Protein AF-A0A2N1YNI5-F1 (afdb_monomer_lite)

Secondary structure (DSSP, 8-state):
-----------------S---------TT------SEEEEEPPTT--HHHHHHHHHS-GGGHHHHHHH-TT-S-TT-PPTTPEEEEEHHHHHHHHHHHHHHHHHHH--

Sequence (108 aa):
MFSPGQPQPLAALWVYEGDAVLNTVLEPGEEPVQEPFRSHAVRTGDTLWDLAGEFLGDPERWQEIWWLTPDLENPDLILPGQKINLEREQLERLMEIQREEEEARQAP

Foldseek 3Di:
DDDDDDDDDDDDDDDDDDDDDDDPPDDPDDDPPPPQKDKDQDAVPDALLVVCCVQQVGSVVSVLLVVQAVVPPDRGPDDGRDMRIHRNVSSVVSNVVVVVVVVVVVPD

pLDDT: mean 72.05, std 20.55, range [29.97, 92.31]

Structure (mmCIF, N/CA/C/O backbone):
data_AF-A0A2N1YNI5-F1
#
_entry.id   AF-A0A2N1YNI5-F1
#
loop_
_atom_site.group_PDB
_atom_site.id
_atom_site.type_symbol
_atom_site.label_atom_id
_atom_site.label_alt_id
_atom_site.label_comp_id
_atom_site.label_asym_id
_atom_site.label_entity_id
_atom_site.label_seq_id
_atom_site.pdbx_PDB_ins_code
_atom_site.Cartn_x
_atom_site.Cartn_y
_atom_site.Cartn_z
_atom_site.occupancy
_atom_site.B_iso_or_equiv
_atom_site.auth_seq_id
_atom_site.auth_comp_id
_atom_site.auth_asym_id
_atom_site.auth_atom_id
_atom_site.pdbx_PDB_model_num
ATOM 1 N N . MET A 1 1 ? -14.722 44.526 14.063 1.00 40.16 1 MET A N 1
ATOM 2 C CA . MET A 1 1 ? -14.606 43.766 15.325 1.00 40.16 1 MET A CA 1
ATOM 3 C C . MET A 1 1 ? -14.881 42.303 15.002 1.00 40.16 1 MET A C 1
ATOM 5 O O . MET A 1 1 ? -15.935 42.043 14.450 1.00 40.16 1 MET A O 1
ATOM 9 N N . PHE A 1 2 ? -13.913 41.430 15.308 1.00 31.12 2 PHE A N 1
ATOM 10 C CA . PHE A 1 2 ? -13.975 39.958 15.386 1.00 31.12 2 PHE A CA 1
ATOM 11 C C . PHE A 1 2 ? -14.344 39.126 14.133 1.00 31.12 2 PHE A C 1
ATOM 13 O O . PHE A 1 2 ? -15.507 38.974 13.787 1.00 31.12 2 PHE A O 1
ATOM 20 N N . SER A 1 3 ? -13.327 38.472 13.554 1.00 44.38 3 SER A N 1
ATOM 21 C CA . SER A 1 3 ? -13.370 37.021 13.244 1.00 44.38 3 SER A CA 1
ATOM 22 C C . SER A 1 3 ? -13.298 36.250 14.584 1.00 44.38 3 SER A C 1
ATOM 24 O O . SER A 1 3 ? -12.722 36.838 15.510 1.00 44.38 3 SER A O 1
ATOM 26 N N . PRO A 1 4 ? -13.802 35.000 14.768 1.00 51.34 4 PRO A N 1
ATOM 27 C CA . PRO A 1 4 ? -13.308 33.816 14.029 1.00 51.34 4 PRO A CA 1
ATOM 28 C C . PRO A 1 4 ? -14.288 32.617 13.889 1.00 51.34 4 PRO A C 1
ATOM 30 O O . PRO A 1 4 ? -15.333 32.576 14.527 1.00 51.34 4 PRO A O 1
ATOM 33 N N . GLY A 1 5 ? -13.909 31.589 13.111 1.00 29.97 5 GLY A N 1
ATOM 34 C CA . GLY A 1 5 ? -14.462 30.236 13.308 1.00 29.97 5 GLY A CA 1
ATOM 35 C C . GLY A 1 5 ? -14.652 29.344 12.075 1.00 29.97 5 GLY A C 1
ATOM 36 O O . GLY A 1 5 ? -15.789 29.029 11.776 1.00 29.97 5 GLY A O 1
ATOM 37 N N . GLN A 1 6 ? -13.548 28.955 11.418 1.00 42.81 6 GLN A N 1
ATOM 38 C CA . GLN A 1 6 ? -13.160 27.575 11.021 1.00 42.81 6 GLN A CA 1
ATOM 39 C C . GLN A 1 6 ? -14.156 26.599 10.304 1.00 42.81 6 GLN A C 1
ATOM 41 O O . GLN A 1 6 ? -15.343 26.860 10.196 1.00 42.81 6 GLN A O 1
ATOM 46 N N . PRO A 1 7 ? -13.662 25.505 9.679 1.00 37.25 7 PRO A N 1
ATOM 47 C CA . PRO A 1 7 ? -13.789 25.242 8.242 1.00 37.25 7 PRO A CA 1
ATOM 48 C C . PRO A 1 7 ? -14.805 24.138 7.883 1.00 37.25 7 PRO A C 1
ATOM 50 O O . PRO A 1 7 ? -15.142 23.300 8.715 1.00 37.25 7 PRO A O 1
ATOM 53 N N . GLN A 1 8 ? -15.244 24.101 6.619 1.00 33.75 8 GLN A N 1
ATOM 54 C CA . GLN A 1 8 ? -16.093 23.026 6.086 1.00 33.75 8 GLN A CA 1
ATOM 55 C C . GLN A 1 8 ? -15.250 21.907 5.423 1.00 33.75 8 GLN A C 1
ATOM 57 O O . GLN A 1 8 ? -14.228 22.220 4.808 1.00 33.75 8 GLN A O 1
ATOM 62 N N . PRO A 1 9 ? -15.652 20.624 5.554 1.00 37.69 9 PRO A N 1
ATOM 63 C CA . PRO A 1 9 ? -14.909 19.433 5.112 1.00 37.69 9 PRO A CA 1
ATOM 64 C C . PRO A 1 9 ? -15.159 19.062 3.633 1.00 37.69 9 PRO A C 1
ATOM 66 O O . PRO A 1 9 ? -16.202 19.401 3.078 1.00 37.69 9 PRO A O 1
ATOM 69 N N . LEU A 1 10 ? -14.242 18.301 3.011 1.00 39.88 10 LEU A N 1
ATOM 70 C CA . LEU A 1 10 ? -14.396 17.748 1.653 1.00 39.88 10 LEU A CA 1
ATOM 71 C C . LEU A 1 10 ? -14.693 16.227 1.672 1.00 39.88 10 LEU A C 1
ATOM 73 O O . LEU A 1 10 ? -13.913 15.451 2.216 1.00 39.88 10 LEU A O 1
ATOM 77 N N . ALA A 1 11 ? -15.792 15.849 0.999 1.00 32.62 11 ALA A N 1
ATOM 78 C CA . ALA A 1 11 ? -16.111 14.558 0.355 1.00 32.62 11 ALA A CA 1
ATOM 79 C C . ALA A 1 11 ? -16.432 13.285 1.193 1.00 32.62 11 ALA A C 1
ATOM 81 O O . ALA A 1 11 ? -15.539 12.559 1.616 1.00 32.62 11 ALA A O 1
ATOM 82 N N . ALA A 1 12 ? -17.731 12.934 1.279 1.00 32.62 12 ALA A N 1
ATOM 83 C CA . ALA A 1 12 ? -18.291 11.571 1.128 1.00 32.62 12 ALA A CA 1
ATOM 84 C C . ALA A 1 12 ? -19.838 11.627 1.040 1.00 32.62 12 ALA A C 1
ATOM 86 O O . ALA A 1 12 ? -20.483 12.286 1.853 1.00 32.62 12 ALA A O 1
ATOM 87 N N . LEU A 1 13 ? -20.428 10.946 0.047 1.00 42.50 13 LEU A N 1
ATOM 88 C CA . LEU A 1 13 ? -21.874 10.870 -0.205 1.00 42.50 13 LEU A CA 1
ATOM 89 C C . LEU A 1 13 ? -22.671 10.350 1.008 1.00 42.50 13 LEU A C 1
ATOM 91 O O . LEU A 1 13 ? -22.482 9.211 1.426 1.00 42.50 13 LEU A O 1
ATOM 95 N N . TRP A 1 14 ? -23.676 11.114 1.440 1.00 39.06 14 TRP A N 1
ATOM 96 C CA . TRP A 1 14 ? -24.901 10.584 2.046 1.00 39.06 14 TRP A CA 1
ATOM 97 C C . TRP A 1 14 ? -26.085 11.216 1.317 1.00 39.06 14 TRP A C 1
ATOM 99 O O . TRP A 1 14 ? -26.181 12.439 1.226 1.00 39.06 14 TRP A O 1
ATOM 109 N N . VAL A 1 15 ? -26.976 10.392 0.771 1.00 43.69 15 VAL A N 1
ATOM 110 C CA . VAL A 1 15 ? -28.267 10.853 0.252 1.00 43.69 15 VAL A CA 1
ATOM 111 C C . VAL A 1 15 ? -29.131 11.208 1.462 1.00 43.69 15 VAL A C 1
ATOM 113 O O . VAL A 1 15 ? -29.608 10.311 2.152 1.00 43.69 15 VAL A O 1
ATOM 116 N N . TYR A 1 16 ? -29.309 12.502 1.737 1.00 38.28 16 TYR A N 1
ATOM 117 C CA . TYR A 1 16 ? -30.393 12.989 2.587 1.00 38.28 16 TYR A CA 1
ATOM 118 C C . TYR A 1 16 ? -31.488 13.562 1.690 1.00 38.28 16 TYR A C 1
ATOM 120 O O . TYR A 1 16 ? -31.305 14.539 0.969 1.00 38.28 16 TYR A O 1
ATOM 128 N N . GLU A 1 17 ? -32.617 12.871 1.715 1.00 48.16 17 GLU A N 1
ATOM 129 C CA . GLU A 1 17 ? -33.911 13.284 1.195 1.00 48.16 17 GLU A CA 1
ATOM 130 C C . GLU A 1 17 ? -34.352 14.586 1.893 1.00 48.16 17 GLU A C 1
ATOM 132 O O . GLU A 1 17 ? -34.426 14.630 3.121 1.00 48.16 17 GLU A O 1
ATOM 137 N N . GLY A 1 18 ? -34.624 15.648 1.127 1.00 39.00 18 GLY A N 1
ATOM 138 C CA . GLY A 1 18 ? -35.205 16.890 1.650 1.00 39.00 18 GLY A CA 1
ATOM 139 C C . GLY A 1 18 ? -34.517 18.165 1.160 1.00 39.00 18 GLY A C 1
ATOM 140 O O . GLY A 1 18 ? -33.421 18.498 1.588 1.00 39.00 18 GLY A O 1
ATOM 141 N N . ASP A 1 19 ? -35.206 18.860 0.260 1.00 52.47 19 ASP A N 1
ATOM 142 C CA . ASP A 1 19 ? -35.081 20.272 -0.123 1.00 52.47 19 ASP A CA 1
ATOM 143 C C . ASP A 1 19 ? -34.214 21.160 0.805 1.00 52.47 19 ASP A C 1
ATOM 145 O O . ASP A 1 19 ? -34.637 21.480 1.913 1.00 52.47 19 ASP A O 1
ATOM 149 N N . ALA A 1 20 ? -33.018 21.563 0.348 1.00 38.44 20 ALA A N 1
ATOM 150 C CA . ALA A 1 20 ? -32.405 22.877 0.610 1.00 38.44 20 ALA A CA 1
ATOM 151 C C . ALA A 1 20 ? -30.957 22.957 0.081 1.00 38.44 20 ALA A C 1
ATOM 153 O O . ALA A 1 20 ? -30.042 22.317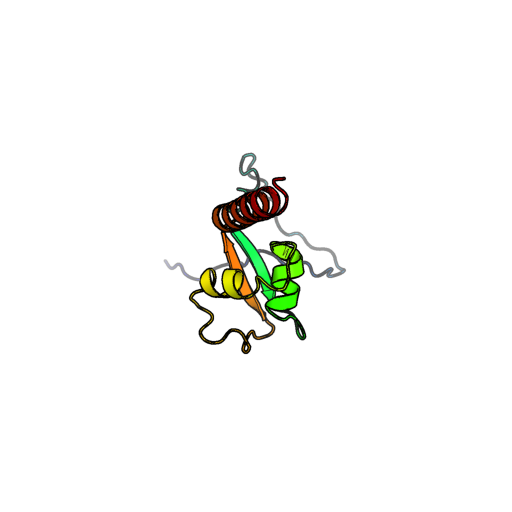 0.590 1.00 38.44 20 ALA A O 1
ATOM 154 N N . VAL A 1 21 ? -30.778 23.804 -0.937 1.00 47.34 21 VAL A N 1
ATOM 155 C CA . VAL A 1 21 ? -29.616 24.671 -1.218 1.00 47.34 21 VAL A CA 1
ATOM 156 C C . VAL A 1 21 ? -28.282 24.372 -0.514 1.00 47.34 21 VAL A C 1
ATOM 158 O O . VAL A 1 21 ? -28.142 24.700 0.652 1.00 47.34 21 VAL A O 1
ATOM 161 N N . LEU A 1 22 ? -27.232 23.982 -1.253 1.00 36.50 22 LEU A N 1
ATOM 162 C CA . LEU A 1 22 ? -25.843 24.331 -0.897 1.00 36.50 22 LEU A CA 1
ATOM 163 C C . LEU A 1 22 ? -24.937 24.435 -2.144 1.00 36.50 22 LEU A C 1
ATOM 165 O O . LEU A 1 22 ? -24.305 23.488 -2.590 1.00 36.50 22 LEU A O 1
ATOM 169 N N . ASN A 1 23 ? -24.927 25.649 -2.695 1.00 45.12 23 ASN A N 1
ATOM 170 C CA . ASN A 1 23 ? -23.785 26.384 -3.244 1.00 45.12 23 ASN A CA 1
ATOM 171 C C . ASN A 1 23 ? -22.724 25.622 -4.068 1.00 45.12 23 ASN A C 1
ATOM 173 O O . ASN A 1 23 ? -21.596 25.400 -3.632 1.00 45.12 23 ASN A O 1
ATOM 177 N N . THR A 1 24 ? -23.057 25.357 -5.326 1.00 43.25 24 THR A N 1
ATOM 178 C CA . THR A 1 24 ? -22.097 25.070 -6.393 1.00 43.25 24 THR A CA 1
ATOM 179 C C . THR A 1 24 ? -21.544 26.390 -6.949 1.00 43.25 24 THR A C 1
ATOM 181 O O . THR A 1 24 ? -22.083 26.949 -7.901 1.00 43.25 24 THR A O 1
ATOM 184 N N . VAL A 1 25 ? -20.463 26.904 -6.353 1.00 46.59 25 VAL A N 1
ATOM 185 C CA . VAL A 1 25 ? -19.500 27.724 -7.105 1.00 46.59 25 VAL A CA 1
ATOM 186 C C . VAL A 1 25 ? -18.597 26.732 -7.834 1.00 46.59 25 VAL A C 1
ATOM 188 O O . VAL A 1 25 ? -17.743 26.094 -7.230 1.00 46.59 25 VAL A O 1
ATOM 191 N N . LEU A 1 26 ? -18.867 26.533 -9.125 1.00 49.91 26 LEU A N 1
ATOM 192 C CA . LEU A 1 26 ? -17.935 25.903 -10.058 1.00 49.91 26 LEU A CA 1
ATOM 193 C C . LEU A 1 26 ? -16.964 26.994 -10.494 1.00 49.91 26 LEU A C 1
ATOM 195 O O . LEU A 1 26 ? -17.325 27.841 -11.312 1.00 49.91 26 LEU A O 1
ATOM 199 N N . GLU A 1 27 ? -15.757 26.996 -9.938 1.00 47.75 27 GLU A N 1
ATOM 200 C CA . GLU A 1 27 ? -14.646 27.702 -10.569 1.00 47.75 27 GLU A CA 1
ATOM 201 C C . GLU A 1 27 ? -14.216 26.891 -11.809 1.00 47.75 27 GLU A C 1
ATOM 203 O O . GLU A 1 27 ? -13.945 25.692 -11.702 1.00 47.75 27 GLU A O 1
ATOM 208 N N . PRO A 1 28 ? -14.228 27.481 -13.019 1.00 54.50 28 PRO A N 1
ATOM 209 C CA . PRO A 1 28 ? -13.886 26.770 -14.243 1.00 54.50 28 PRO A CA 1
ATOM 210 C C . PRO A 1 28 ? -12.358 26.713 -14.391 1.00 54.50 28 PRO A C 1
ATOM 212 O O . PRO A 1 28 ? -11.757 27.682 -14.848 1.00 54.50 28 PRO A O 1
ATOM 215 N N . GLY A 1 29 ? -11.713 25.601 -14.018 1.00 46.28 29 GLY A N 1
ATOM 216 C CA . GLY A 1 29 ? -10.282 25.425 -14.317 1.00 46.28 29 GLY A CA 1
ATOM 217 C C . GLY A 1 29 ? -9.487 24.389 -13.524 1.00 46.28 29 GLY A C 1
ATOM 218 O O . GLY A 1 29 ? -8.366 24.095 -13.923 1.00 46.28 29 GLY A O 1
ATOM 219 N N . GLU A 1 30 ? -10.018 23.809 -12.450 1.00 45.75 30 GLU A N 1
ATOM 220 C CA . GLU A 1 30 ? -9.340 22.710 -11.751 1.00 45.75 30 GLU A CA 1
ATOM 221 C C . GLU A 1 30 ? -9.831 21.377 -12.319 1.00 45.75 30 GLU A C 1
ATOM 223 O O . GLU A 1 30 ? -10.776 20.755 -11.832 1.00 45.75 30 GLU A O 1
ATOM 228 N N . GLU A 1 31 ? -9.198 20.953 -13.415 1.00 50.03 31 GLU A N 1
ATOM 229 C CA . GLU A 1 31 ? -9.156 19.535 -13.776 1.00 50.03 31 GLU A CA 1
ATOM 230 C C . GLU A 1 31 ? -8.740 18.755 -12.517 1.00 50.03 31 GLU A C 1
ATOM 232 O O . GLU A 1 31 ? -7.870 19.252 -11.796 1.00 50.03 31 GLU A O 1
ATOM 237 N N . PRO A 1 32 ? -9.343 17.591 -12.196 1.00 53.03 32 PRO A N 1
ATOM 238 C CA . PRO A 1 32 ? -8.935 16.828 -11.025 1.00 53.03 32 PRO A CA 1
ATOM 239 C C . PRO A 1 32 ? -7.438 16.576 -11.165 1.00 53.03 32 PRO A C 1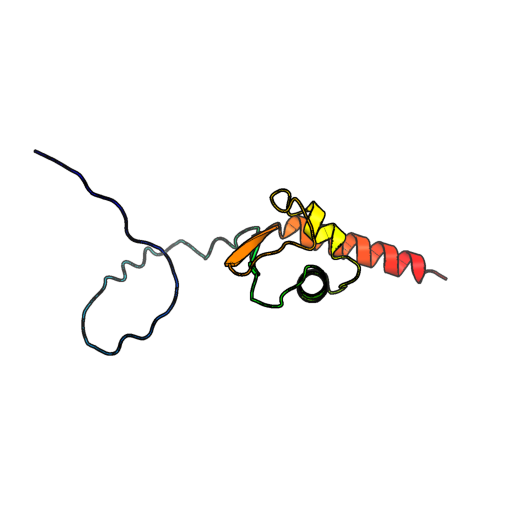
ATOM 241 O O . PRO A 1 32 ? -7.020 15.818 -12.042 1.00 53.03 32 PRO A O 1
ATOM 244 N N . VAL A 1 33 ? -6.635 17.280 -10.363 1.00 51.41 33 VAL A N 1
ATOM 245 C CA . VAL A 1 33 ? -5.191 17.089 -10.300 1.00 51.41 33 VAL A CA 1
ATOM 246 C C . VAL A 1 33 ? -5.064 15.625 -9.955 1.00 51.41 33 VAL A C 1
ATOM 248 O O . VAL A 1 33 ? -5.485 15.224 -8.873 1.00 51.41 33 VAL A O 1
ATOM 251 N N . GLN A 1 34 ? -4.668 14.808 -10.932 1.00 53.22 34 GLN A N 1
ATOM 252 C CA . GLN A 1 34 ? -4.619 13.371 -10.741 1.00 53.22 34 GLN A CA 1
ATOM 253 C C . GLN A 1 34 ? -3.637 13.157 -9.608 1.00 53.22 34 GLN A C 1
ATOM 255 O O . GLN A 1 34 ? -2.440 13.352 -9.812 1.00 53.22 34 GLN A O 1
ATOM 260 N N . GLU A 1 35 ? -4.157 12.887 -8.408 1.00 58.94 35 GLU A N 1
ATOM 261 C CA . GLU A 1 35 ? -3.322 12.806 -7.226 1.00 58.94 35 GLU A CA 1
ATOM 262 C C . GLU A 1 35 ? -2.222 11.795 -7.554 1.00 58.94 35 GLU A C 1
ATOM 264 O O . GLU A 1 35 ? -2.521 10.707 -8.071 1.00 58.94 35 GLU A O 1
ATOM 269 N N . PRO A 1 36 ? -0.943 12.154 -7.345 1.00 71.75 36 PRO A N 1
ATOM 270 C CA . PRO A 1 36 ? 0.154 11.264 -7.690 1.00 71.75 36 PRO A CA 1
ATOM 271 C C . PRO A 1 36 ? 0.122 9.995 -6.833 1.00 71.75 36 PRO A C 1
ATOM 273 O O . PRO A 1 36 ? 0.870 9.074 -7.109 1.00 71.75 36 PRO A O 1
ATOM 276 N N . PHE A 1 37 ? -0.805 9.895 -5.877 1.00 73.81 37 PHE A N 1
ATOM 277 C CA . PHE A 1 37 ? -1.033 8.763 -5.002 1.00 73.81 37 PHE A CA 1
ATOM 278 C C . PHE A 1 37 ? -2.313 8.003 -5.367 1.00 73.81 37 PHE A C 1
ATOM 280 O O . PHE A 1 37 ? -3.364 8.589 -5.629 1.00 73.81 37 PHE A O 1
ATOM 287 N N . ARG A 1 38 ? -2.258 6.674 -5.283 1.00 80.88 38 ARG A N 1
ATOM 288 C CA . ARG A 1 38 ? -3.427 5.836 -5.027 1.00 80.88 38 ARG A CA 1
ATOM 289 C C . ARG A 1 38 ? -3.613 5.685 -3.523 1.00 80.88 38 ARG A C 1
ATOM 291 O O . ARG A 1 38 ? -2.768 5.109 -2.846 1.00 80.88 38 ARG A O 1
ATOM 298 N N . SER A 1 39 ? -4.746 6.160 -3.028 1.00 81.25 39 SER A N 1
ATOM 299 C CA . SER A 1 39 ? -5.098 6.079 -1.613 1.00 81.25 39 SER A CA 1
ATOM 300 C C . SER A 1 39 ? -6.137 4.982 -1.397 1.00 81.25 39 SER A C 1
ATOM 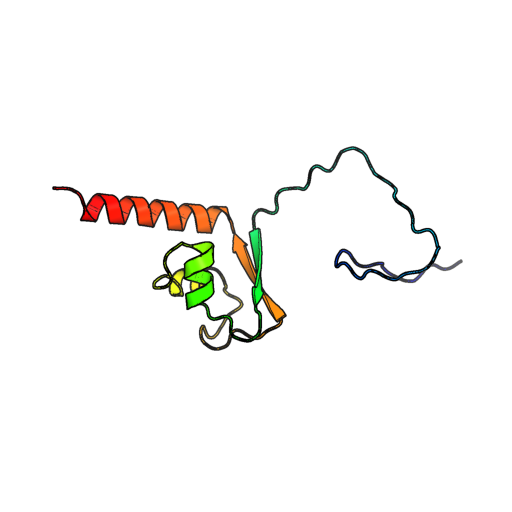302 O O . SER A 1 39 ? -7.216 5.032 -1.988 1.00 81.25 39 SER A O 1
ATOM 304 N N . HIS A 1 40 ? -5.840 4.017 -0.527 1.00 86.62 40 HIS A N 1
ATOM 305 C CA . HIS A 1 40 ? -6.779 2.981 -0.097 1.00 86.62 40 HIS A CA 1
ATOM 306 C C . HIS A 1 40 ? -7.111 3.132 1.378 1.00 86.62 40 HIS A C 1
ATOM 308 O O . HIS A 1 40 ? -6.218 3.230 2.219 1.00 86.62 40 HIS A O 1
ATOM 314 N N . ALA A 1 41 ? -8.400 3.124 1.704 1.00 88.44 41 ALA A N 1
ATOM 315 C CA . ALA A 1 41 ? -8.843 3.024 3.086 1.00 88.44 41 ALA A CA 1
ATOM 316 C C . ALA A 1 41 ? -9.030 1.545 3.427 1.00 88.44 41 ALA A C 1
ATOM 318 O O . ALA A 1 41 ? -9.961 0.913 2.927 1.00 88.44 41 ALA A O 1
ATOM 319 N N . VAL A 1 42 ? -8.160 1.022 4.291 1.00 87.12 42 VAL A N 1
ATOM 320 C CA . VAL A 1 42 ? -8.194 -0.366 4.759 1.00 87.12 42 VAL A CA 1
ATOM 321 C C . VAL A 1 42 ? -9.572 -0.664 5.343 1.00 87.12 42 VAL A C 1
ATOM 323 O O . VAL A 1 42 ? -10.098 0.084 6.172 1.00 87.12 42 VAL A O 1
ATOM 326 N N . ARG A 1 43 ? -10.181 -1.757 4.904 1.00 85.50 43 ARG A N 1
ATOM 327 C CA . ARG A 1 43 ? -11.479 -2.245 5.370 1.00 85.50 43 ARG A CA 1
ATOM 328 C C . ARG A 1 43 ? -11.265 -3.419 6.313 1.00 85.50 43 ARG A C 1
ATOM 330 O O . ARG A 1 43 ? -10.202 -4.028 6.372 1.00 85.50 43 ARG A O 1
ATOM 337 N N . THR A 1 44 ? -12.287 -3.743 7.097 1.00 83.88 44 THR A N 1
ATOM 338 C CA . THR A 1 44 ? -12.220 -4.906 7.984 1.00 83.88 44 THR A CA 1
ATOM 339 C C . THR A 1 44 ? -12.049 -6.174 7.151 1.00 83.88 44 THR A C 1
ATOM 341 O O . THR A 1 44 ? -12.936 -6.507 6.371 1.00 83.88 44 THR A O 1
ATOM 344 N N . GLY A 1 45 ? -10.929 -6.872 7.348 1.00 81.50 45 GLY A N 1
ATOM 345 C CA . GLY A 1 45 ? -10.578 -8.082 6.601 1.00 81.50 45 GLY A CA 1
ATOM 346 C C . GLY A 1 45 ? -9.611 -7.855 5.438 1.00 81.50 45 GLY A C 1
ATOM 347 O O . GLY A 1 45 ? -9.148 -8.845 4.883 1.00 81.50 45 GLY A O 1
ATOM 348 N N . ASP A 1 46 ? -9.268 -6.605 5.108 1.00 84.62 46 ASP A N 1
ATOM 349 C CA . ASP A 1 46 ? -8.176 -6.333 4.173 1.00 84.62 46 ASP A CA 1
ATOM 350 C C . ASP A 1 46 ? -6.848 -6.796 4.778 1.00 84.62 46 ASP A C 1
ATOM 352 O O . ASP A 1 46 ? -6.608 -6.684 5.984 1.00 84.62 46 ASP A O 1
ATOM 356 N N . THR A 1 47 ? -5.970 -7.287 3.912 1.00 86.25 47 THR A N 1
ATOM 357 C CA . THR A 1 47 ? -4.595 -7.664 4.241 1.00 86.25 47 THR A CA 1
ATOM 358 C C . THR A 1 47 ? -3.653 -7.003 3.244 1.00 86.25 47 THR A C 1
ATOM 360 O O . THR A 1 47 ? -4.054 -6.706 2.120 1.00 86.25 47 THR A O 1
ATOM 363 N N . LEU A 1 48 ? -2.383 -6.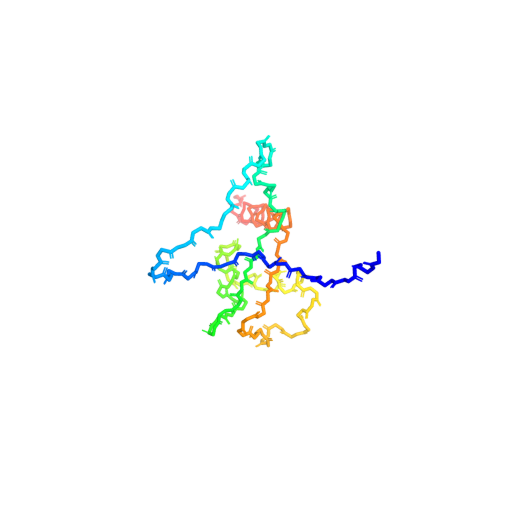796 3.606 1.00 86.62 48 LEU A N 1
ATOM 364 C CA . LEU A 1 48 ? -1.398 -6.315 2.627 1.00 86.62 48 LEU A CA 1
ATOM 365 C C . LEU A 1 48 ? -1.271 -7.259 1.423 1.00 86.62 48 LEU A C 1
ATOM 367 O O . LEU A 1 48 ? -0.950 -6.807 0.330 1.00 86.62 48 LEU A O 1
ATOM 371 N N . TRP A 1 49 ? -1.554 -8.547 1.627 1.00 90.00 49 TRP A N 1
ATOM 372 C CA . TRP A 1 49 ? -1.614 -9.572 0.589 1.00 90.00 49 TRP A CA 1
ATOM 373 C C . TRP A 1 49 ? -2.705 -9.271 -0.448 1.00 90.00 49 TRP A C 1
ATOM 375 O O . TRP A 1 49 ? -2.410 -9.178 -1.638 1.00 90.00 49 TRP A O 1
ATOM 385 N N . ASP A 1 50 ? -3.947 -9.044 -0.007 1.00 88.69 50 ASP A N 1
ATOM 386 C CA . ASP A 1 50 ? -5.055 -8.646 -0.891 1.00 88.69 50 ASP A CA 1
ATOM 387 C C . ASP A 1 50 ? -4.773 -7.314 -1.592 1.00 88.69 50 ASP A C 1
ATOM 389 O O . ASP A 1 50 ? -4.965 -7.192 -2.802 1.00 88.69 50 ASP A O 1
ATOM 393 N N . LEU A 1 51 ? -4.244 -6.330 -0.857 1.00 86.19 51 LEU A N 1
ATOM 394 C CA . LEU A 1 51 ? -3.893 -5.030 -1.428 1.00 86.19 51 LEU A CA 1
ATOM 395 C C . LEU A 1 51 ? -2.798 -5.164 -2.490 1.00 86.19 51 LEU A C 1
ATOM 397 O O . LEU A 1 51 ? -2.881 -4.529 -3.535 1.00 86.19 51 LEU A O 1
ATOM 401 N N . ALA A 1 52 ? -1.793 -6.010 -2.279 1.00 90.44 52 ALA A N 1
ATOM 402 C CA . ALA A 1 52 ? -0.768 -6.263 -3.285 1.00 90.44 52 ALA A CA 1
ATOM 403 C C . ALA A 1 52 ? -1.337 -6.959 -4.523 1.00 90.44 52 ALA A C 1
ATOM 405 O O . ALA A 1 52 ? -1.016 -6.558 -5.641 1.00 90.44 52 ALA A O 1
ATOM 406 N N . GLY A 1 53 ? -2.268 -7.896 -4.347 1.00 89.81 53 GLY A N 1
ATOM 407 C CA . GLY A 1 53 ? -3.029 -8.455 -5.462 1.00 89.81 53 GLY A CA 1
ATOM 408 C C . GLY A 1 53 ? -3.797 -7.387 -6.251 1.00 89.81 53 GLY A C 1
ATOM 409 O O . GLY A 1 53 ? -3.777 -7.401 -7.479 1.00 89.81 53 GLY A O 1
ATOM 410 N N . GLU A 1 54 ? -4.429 -6.426 -5.572 1.00 87.94 54 GLU A N 1
ATOM 411 C CA . GLU A 1 54 ? -5.208 -5.363 -6.222 1.00 87.94 54 GLU A CA 1
ATOM 412 C C . GLU A 1 54 ? -4.331 -4.294 -6.899 1.00 87.94 54 GLU A C 1
ATOM 414 O O . GLU A 1 54 ? -4.617 -3.867 -8.021 1.00 87.94 54 GLU A O 1
ATOM 419 N N . PHE A 1 55 ? -3.265 -3.849 -6.230 1.00 88.19 55 PHE A N 1
ATOM 420 C CA . PHE A 1 55 ? -2.417 -2.754 -6.702 1.00 88.19 55 PHE A CA 1
ATOM 421 C C . PHE A 1 55 ? -1.290 -3.221 -7.608 1.00 88.19 55 PHE A C 1
ATOM 423 O O . PHE A 1 55 ? -1.054 -2.580 -8.625 1.00 88.19 55 PHE A O 1
ATOM 430 N N . LEU A 1 56 ? -0.581 -4.291 -7.247 1.00 88.25 56 LEU A N 1
ATOM 431 C CA . LEU A 1 56 ? 0.590 -4.794 -7.973 1.00 88.25 56 LEU A CA 1
ATOM 432 C C . LEU A 1 56 ? 0.248 -5.943 -8.926 1.00 88.25 56 LEU A C 1
ATOM 434 O O . LEU A 1 56 ? 1.086 -6.289 -9.758 1.00 88.25 56 LEU A O 1
ATOM 438 N N . GLY A 1 57 ? -0.947 -6.531 -8.808 1.00 88.94 57 GLY A N 1
ATOM 439 C CA . GLY A 1 57 ? -1.344 -7.733 -9.546 1.00 88.94 57 GLY A CA 1
ATOM 440 C C . GLY A 1 57 ? -0.742 -9.025 -8.988 1.00 88.94 57 GLY A C 1
ATOM 441 O O . GLY A 1 57 ? -1.088 -10.104 -9.461 1.00 88.94 57 GLY A O 1
ATOM 442 N N . ASP A 1 58 ? 0.126 -8.916 -7.980 1.00 89.88 58 ASP A N 1
ATOM 443 C CA . ASP A 1 58 ? 0.839 -10.028 -7.369 1.00 89.88 58 ASP A CA 1
ATOM 444 C C . ASP A 1 58 ? 0.778 -9.893 -5.841 1.00 89.88 58 ASP A C 1
ATOM 446 O O . ASP A 1 58 ? 1.333 -8.942 -5.276 1.00 89.88 58 ASP A O 1
ATOM 450 N N . PRO A 1 59 ? 0.086 -10.812 -5.153 1.00 88.12 59 PRO A N 1
ATOM 451 C CA . PRO A 1 59 ? -0.088 -10.710 -3.720 1.00 88.12 59 PRO A CA 1
ATOM 452 C C . PRO A 1 59 ? 1.156 -11.120 -2.914 1.00 88.12 59 PRO A C 1
ATOM 454 O O . PRO A 1 59 ? 1.271 -10.729 -1.754 1.00 88.12 59 PRO A O 1
ATOM 457 N N . GLU A 1 60 ? 2.119 -11.849 -3.496 1.00 91.19 60 GLU A N 1
ATOM 458 C CA . GLU A 1 60 ? 3.380 -12.200 -2.824 1.00 91.19 60 GLU A CA 1
ATOM 459 C C . GLU A 1 60 ? 4.267 -10.961 -2.615 1.00 91.19 60 GLU A C 1
ATOM 461 O O . GLU A 1 60 ? 5.116 -10.933 -1.723 1.00 91.19 60 GLU A O 1
ATOM 466 N N . ARG A 1 61 ? 4.013 -9.887 -3.375 1.00 90.00 61 ARG A N 1
ATOM 467 C CA . ARG A 1 61 ? 4.707 -8.594 -3.281 1.00 90.00 61 ARG A CA 1
ATOM 468 C C . ARG A 1 61 ? 4.128 -7.635 -2.243 1.00 90.00 61 ARG A C 1
ATOM 470 O O . ARG A 1 61 ? 4.415 -6.439 -2.264 1.00 90.00 61 ARG A O 1
ATOM 477 N N . TRP A 1 62 ? 3.364 -8.146 -1.284 1.00 91.38 62 TRP A N 1
ATOM 478 C CA . TRP A 1 62 ? 2.875 -7.380 -0.133 1.00 91.38 62 TRP A CA 1
ATOM 479 C C . TRP A 1 62 ? 3.983 -6.639 0.633 1.00 91.38 62 TRP A C 1
ATOM 481 O O . TRP A 1 62 ? 3.732 -5.569 1.189 1.00 91.38 62 TRP A O 1
ATOM 491 N N . GLN A 1 63 ? 5.215 -7.162 0.618 1.00 91.69 63 GLN A N 1
ATOM 492 C CA . GLN A 1 63 ? 6.387 -6.523 1.230 1.00 91.69 63 GLN A CA 1
ATOM 493 C C . GLN A 1 63 ? 6.727 -5.177 0.583 1.00 91.69 63 GLN A C 1
ATOM 495 O O . GLN A 1 63 ? 7.136 -4.252 1.280 1.00 91.69 63 GLN A O 1
ATOM 500 N N . GLU A 1 64 ? 6.505 -5.040 -0.724 1.00 90.94 64 GLU A N 1
ATOM 501 C CA . GLU A 1 64 ? 6.755 -3.792 -1.441 1.00 90.94 64 GLU A CA 1
ATOM 502 C C . GLU A 1 64 ? 5.790 -2.709 -0.968 1.00 90.94 64 GLU A C 1
ATOM 504 O O . GLU A 1 64 ? 6.222 -1.618 -0.611 1.00 90.94 64 GLU A O 1
ATOM 509 N N . ILE A 1 65 ? 4.491 -3.027 -0.876 1.00 88.25 65 ILE A N 1
ATOM 510 C CA . ILE A 1 65 ? 3.489 -2.105 -0.320 1.00 88.25 65 ILE A CA 1
ATOM 511 C C . ILE A 1 65 ? 3.891 -1.688 1.091 1.00 88.25 65 ILE A C 1
ATOM 513 O O . ILE A 1 65 ? 3.850 -0.502 1.411 1.00 88.25 65 ILE A O 1
ATOM 517 N N . TRP A 1 66 ? 4.332 -2.631 1.924 1.00 89.25 66 TRP A N 1
ATOM 518 C CA . TRP A 1 66 ? 4.805 -2.313 3.266 1.00 89.25 66 TRP A CA 1
ATOM 519 C C . TRP A 1 66 ? 5.978 -1.321 3.256 1.00 89.25 66 TRP A C 1
ATOM 521 O O . TRP A 1 66 ? 5.926 -0.321 3.968 1.00 89.25 66 TRP A O 1
ATOM 531 N N . TRP A 1 67 ? 6.988 -1.523 2.406 1.00 88.44 67 TRP A N 1
ATOM 532 C CA . TRP A 1 67 ? 8.119 -0.594 2.280 1.00 88.44 67 TRP A CA 1
ATOM 533 C C . TRP A 1 67 ? 7.727 0.788 1.761 1.00 88.44 67 TRP A C 1
ATOM 535 O O . TRP A 1 67 ? 8.344 1.781 2.147 1.00 88.44 67 TRP A O 1
ATOM 545 N N . LEU A 1 68 ? 6.694 0.865 0.921 1.00 86.44 68 LEU A N 1
ATOM 546 C CA . LEU A 1 68 ? 6.129 2.132 0.463 1.00 86.44 68 LEU A CA 1
ATOM 547 C C . LEU A 1 68 ? 5.285 2.835 1.535 1.00 86.44 68 LEU A C 1
ATOM 549 O O . LEU A 1 68 ? 4.989 4.020 1.393 1.00 86.44 68 LEU A O 1
ATOM 553 N N . THR A 1 69 ? 4.920 2.136 2.614 1.00 84.00 69 THR A N 1
ATOM 554 C CA . THR A 1 69 ? 4.071 2.661 3.689 1.00 84.00 69 THR A CA 1
ATOM 555 C C . THR A 1 69 ? 4.872 2.801 4.992 1.00 84.00 69 THR A C 1
ATOM 557 O O . THR A 1 69 ? 4.694 2.005 5.912 1.00 84.00 69 THR A O 1
ATOM 560 N N . PRO A 1 70 ? 5.750 3.814 5.128 1.00 81.06 70 PRO A N 1
ATOM 561 C CA . PRO A 1 70 ? 6.637 3.948 6.291 1.00 81.06 70 PRO A CA 1
ATOM 562 C C . PRO A 1 70 ? 5.898 4.142 7.625 1.00 81.06 70 PRO A C 1
ATOM 564 O O . PRO A 1 70 ? 6.456 3.847 8.678 1.00 81.06 70 PRO A O 1
ATOM 567 N N . ASP A 1 71 ? 4.647 4.607 7.590 1.00 79.94 71 ASP A N 1
ATOM 568 C CA . ASP A 1 71 ? 3.759 4.710 8.758 1.00 79.94 71 ASP A CA 1
ATOM 569 C C . ASP A 1 71 ? 3.311 3.343 9.305 1.00 79.94 71 ASP A C 1
ATOM 571 O O . ASP A 1 71 ? 2.801 3.249 10.423 1.00 79.94 71 ASP A O 1
ATOM 575 N N . LEU A 1 72 ? 3.465 2.270 8.527 1.00 81.62 72 LEU A N 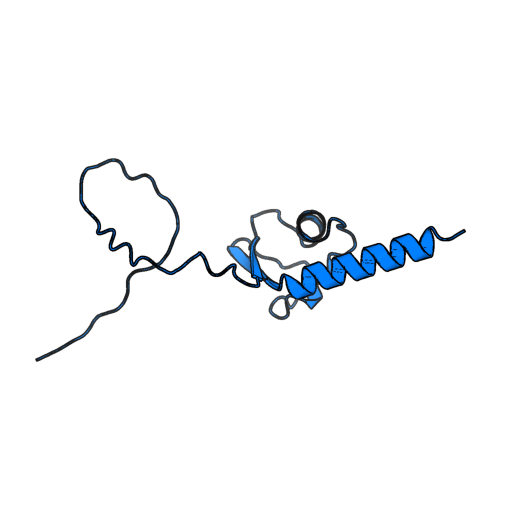1
ATOM 576 C CA . LEU A 1 72 ? 3.079 0.930 8.934 1.00 81.62 72 LEU A CA 1
ATOM 577 C C . LEU A 1 72 ? 4.270 0.219 9.584 1.00 81.62 72 LEU A C 1
ATOM 579 O O . LEU A 1 72 ? 5.104 -0.377 8.912 1.00 81.62 72 LEU A O 1
ATOM 583 N N . GLU A 1 73 ? 4.344 0.240 10.913 1.00 79.06 73 GLU A N 1
ATOM 584 C CA . GLU A 1 73 ? 5.435 -0.419 11.652 1.00 79.06 73 GLU A CA 1
ATOM 585 C C . GLU A 1 73 ? 5.363 -1.952 11.592 1.00 79.06 73 GLU A C 1
ATOM 587 O O . GLU A 1 73 ? 6.389 -2.630 11.651 1.00 79.06 73 GLU A O 1
ATOM 592 N N . ASN A 1 74 ? 4.154 -2.509 11.485 1.00 80.56 74 ASN A N 1
ATOM 593 C CA . ASN A 1 74 ? 3.931 -3.947 11.435 1.00 80.56 74 ASN A CA 1
ATOM 594 C C . ASN A 1 74 ? 2.984 -4.299 10.275 1.00 80.56 74 ASN A C 1
ATOM 596 O O . ASN A 1 74 ? 1.840 -3.836 10.281 1.00 80.56 74 ASN A O 1
ATOM 600 N N . PRO A 1 75 ? 3.423 -5.129 9.313 1.00 77.56 75 PRO A N 1
ATOM 601 C CA . PRO A 1 75 ? 2.632 -5.472 8.135 1.00 77.56 75 PRO A CA 1
ATOM 602 C C . PRO A 1 75 ? 1.326 -6.216 8.457 1.00 77.56 75 PRO A C 1
ATOM 604 O O . PRO A 1 75 ? 0.352 -6.082 7.719 1.00 77.56 75 PRO A O 1
ATOM 607 N N . ASP A 1 76 ? 1.276 -6.955 9.569 1.00 78.75 76 ASP A N 1
ATOM 608 C CA . ASP A 1 76 ? 0.081 -7.692 10.003 1.00 78.75 76 ASP A CA 1
ATOM 609 C C . ASP A 1 76 ? -0.920 -6.819 10.781 1.00 78.75 76 ASP A C 1
ATOM 611 O O . ASP A 1 76 ? -2.047 -7.241 11.042 1.00 78.75 76 ASP A O 1
ATOM 615 N N . LEU A 1 77 ? -0.530 -5.602 11.179 1.00 79.69 77 LEU A N 1
ATOM 616 C CA . LEU A 1 77 ? -1.356 -4.695 11.984 1.00 79.69 77 LEU A CA 1
ATOM 617 C C . LEU A 1 77 ? -1.937 -3.548 11.153 1.00 79.69 77 LEU A C 1
ATOM 619 O O . LEU A 1 77 ? -1.953 -2.403 11.605 1.00 79.69 77 LEU A O 1
ATOM 623 N N . ILE A 1 78 ? -2.452 -3.845 9.957 1.00 80.00 78 ILE A N 1
ATOM 624 C CA . ILE A 1 78 ? -3.269 -2.868 9.232 1.00 80.00 78 ILE A CA 1
ATOM 625 C C . ILE A 1 78 ? -4.671 -2.810 9.842 1.00 80.00 78 ILE A C 1
ATOM 627 O O . ILE A 1 78 ? -5.366 -3.820 9.967 1.00 80.00 78 ILE A O 1
ATOM 631 N N . LEU A 1 79 ? -5.084 -1.619 10.274 1.00 80.00 79 LEU A N 1
ATOM 632 C CA . LEU A 1 79 ? -6.365 -1.433 10.955 1.00 80.00 79 LEU A CA 1
ATOM 633 C C . LEU A 1 79 ? -7.434 -0.900 9.998 1.00 80.00 79 LEU A C 1
ATOM 635 O O . LEU A 1 79 ? -7.145 -0.042 9.163 1.00 80.00 79 LEU A O 1
ATOM 639 N N . PRO A 1 80 ? -8.700 -1.330 10.145 1.00 80.62 80 PRO A N 1
ATOM 640 C CA . PRO A 1 80 ? -9.788 -0.763 9.366 1.00 80.62 80 PRO A CA 1
ATOM 641 C C . PRO A 1 80 ? -9.904 0.747 9.617 1.00 80.62 80 PRO A C 1
ATOM 643 O O . PRO A 1 80 ? -9.954 1.201 10.759 1.00 80.62 80 PRO A O 1
ATOM 646 N N . GLY A 1 81 ? -9.960 1.522 8.537 1.00 79.25 81 GLY A N 1
ATOM 647 C CA . GLY A 1 81 ? -9.936 2.983 8.544 1.00 79.25 81 GLY A CA 1
ATOM 648 C C . GLY A 1 81 ? -8.541 3.594 8.385 1.00 79.25 81 GLY A C 1
ATOM 649 O O . GLY A 1 81 ? -8.445 4.802 8.166 1.00 79.25 81 GLY A O 1
ATOM 650 N N . GLN A 1 82 ? -7.470 2.795 8.447 1.00 84.06 82 GLN A N 1
ATOM 651 C CA . GLN A 1 82 ? -6.122 3.254 8.120 1.00 84.06 82 GLN A CA 1
ATOM 652 C C . GLN A 1 82 ? -6.029 3.569 6.626 1.00 84.06 82 GLN A C 1
ATOM 654 O O . GLN A 1 82 ? -6.575 2.848 5.790 1.00 84.06 82 GLN A O 1
ATOM 659 N N . LYS A 1 83 ? -5.356 4.668 6.285 1.00 85.06 83 LYS A N 1
ATOM 660 C CA . LYS A 1 83 ? -5.135 5.064 4.894 1.00 85.06 83 LYS A CA 1
ATOM 661 C C . LYS A 1 83 ? -3.750 4.622 4.460 1.00 85.06 83 LYS A C 1
ATOM 663 O O . LYS A 1 83 ? -2.768 5.016 5.083 1.00 85.06 83 LYS A O 1
ATOM 668 N N . ILE A 1 84 ? -3.691 3.837 3.395 1.00 85.50 84 ILE A N 1
ATOM 669 C CA . ILE A 1 84 ? -2.452 3.506 2.701 1.00 85.50 84 ILE A CA 1
ATOM 670 C C . ILE A 1 84 ? -2.388 4.379 1.455 1.00 85.50 84 ILE A C 1
ATOM 672 O O . ILE A 1 84 ? -3.273 4.311 0.605 1.00 85.50 84 ILE A O 1
ATOM 676 N N . ASN A 1 85 ? -1.359 5.216 1.375 1.00 85.12 85 ASN A N 1
ATOM 677 C CA . ASN A 1 85 ? -1.105 6.074 0.226 1.00 85.12 85 ASN A CA 1
ATOM 678 C C . ASN A 1 85 ? 0.084 5.499 -0.537 1.00 85.12 85 ASN A C 1
ATOM 680 O O . ASN A 1 85 ? 1.185 5.430 0.002 1.00 85.12 85 ASN A O 1
ATOM 684 N N . LEU A 1 86 ? -0.145 5.094 -1.779 1.00 86.00 86 LEU A N 1
ATOM 685 C CA . LEU A 1 86 ? 0.876 4.541 -2.657 1.00 86.00 86 LEU A CA 1
ATOM 686 C C . LEU A 1 86 ? 1.134 5.520 -3.788 1.00 86.00 86 LEU A C 1
ATOM 688 O O . LEU A 1 86 ? 0.243 5.784 -4.590 1.00 86.00 86 LEU A O 1
ATOM 692 N N . GLU A 1 87 ? 2.350 6.047 -3.869 1.00 88.88 87 GLU A N 1
ATOM 693 C CA . GLU A 1 87 ? 2.787 6.864 -5.002 1.00 88.88 87 GLU A CA 1
ATOM 694 C C . GLU A 1 87 ? 2.662 6.056 -6.298 1.00 88.88 87 GLU A C 1
ATOM 696 O O . GLU A 1 87 ? 3.230 4.970 -6.439 1.00 88.88 87 GLU A O 1
ATOM 701 N N . ARG A 1 88 ? 1.923 6.595 -7.267 1.00 84.81 88 ARG A N 1
ATOM 702 C CA . ARG A 1 88 ? 1.703 6.001 -8.586 1.00 84.81 88 ARG A CA 1
ATOM 703 C C . ARG A 1 88 ? 3.033 5.734 -9.274 1.00 84.81 88 ARG A C 1
ATOM 705 O O . ARG A 1 88 ? 3.208 4.643 -9.795 1.00 84.81 88 ARG A O 1
ATOM 712 N N . GLU A 1 89 ? 3.970 6.678 -9.211 1.00 89.12 89 GLU A N 1
ATOM 713 C CA . GLU A 1 89 ? 5.294 6.512 -9.819 1.00 89.12 89 GLU A CA 1
ATOM 714 C C . GLU A 1 89 ? 6.035 5.299 -9.232 1.00 89.12 89 GLU A C 1
ATOM 716 O O . GLU A 1 89 ? 6.682 4.541 -9.955 1.00 89.12 89 GLU A O 1
ATOM 721 N N . GLN A 1 90 ? 5.914 5.070 -7.920 1.00 90.06 90 GLN A N 1
ATOM 722 C CA . GLN A 1 90 ? 6.533 3.911 -7.279 1.00 90.06 90 GLN A CA 1
ATOM 723 C C . GLN A 1 90 ? 5.819 2.618 -7.658 1.00 90.06 90 GLN A C 1
ATOM 725 O O . GLN A 1 90 ? 6.481 1.626 -7.950 1.00 90.06 90 GLN A O 1
ATOM 730 N N . LEU A 1 91 ? 4.487 2.634 -7.719 1.00 89.69 91 LEU A N 1
ATOM 731 C CA . LEU A 1 91 ? 3.702 1.489 -8.166 1.00 89.69 91 LEU A CA 1
ATOM 732 C C . LEU A 1 91 ? 4.054 1.094 -9.610 1.00 89.69 91 LEU A C 1
ATOM 734 O O . LEU A 1 91 ? 4.320 -0.073 -9.885 1.00 89.69 91 LEU A O 1
ATOM 738 N N . GLU A 1 92 ? 4.113 2.073 -10.513 1.00 90.56 92 GLU A N 1
ATOM 739 C CA . GLU A 1 92 ? 4.493 1.894 -11.917 1.00 90.56 92 GLU A CA 1
ATOM 740 C C . GLU A 1 92 ? 5.913 1.338 -12.033 1.00 90.56 92 GLU A C 1
ATOM 742 O O . GLU A 1 92 ? 6.129 0.356 -12.742 1.00 90.56 92 GLU A O 1
ATOM 747 N N . ARG A 1 93 ? 6.864 1.881 -11.263 1.00 91.50 93 ARG A N 1
ATOM 748 C CA . ARG A 1 93 ? 8.232 1.353 -11.197 1.00 91.50 93 ARG A CA 1
ATOM 749 C C . ARG A 1 93 ? 8.257 -0.107 -10.746 1.00 91.50 93 ARG A C 1
ATOM 751 O O . ARG A 1 93 ? 8.967 -0.919 -11.328 1.00 91.50 93 ARG A O 1
ATOM 758 N N . LEU A 1 94 ? 7.494 -0.461 -9.714 1.00 92.31 94 LEU A N 1
ATOM 759 C CA . LEU A 1 94 ? 7.427 -1.834 -9.217 1.00 92.31 94 LEU A CA 1
ATOM 760 C C . LEU A 1 94 ? 6.800 -2.792 -10.237 1.00 92.31 94 LEU A C 1
ATOM 762 O O . LEU A 1 94 ? 7.171 -3.965 -10.261 1.00 92.31 94 LEU A O 1
ATOM 766 N N . MET A 1 95 ? 5.854 -2.329 -11.052 1.00 90.25 95 MET A N 1
ATOM 767 C CA . MET A 1 95 ? 5.283 -3.106 -12.157 1.00 90.25 95 MET A CA 1
ATOM 768 C C . MET A 1 95 ? 6.273 -3.277 -13.310 1.00 90.25 95 MET A C 1
ATOM 770 O O . MET A 1 95 ? 6.331 -4.349 -13.908 1.00 90.25 95 MET A O 1
ATOM 774 N N . GLU A 1 96 ? 7.056 -2.244 -13.617 1.00 91.88 96 GLU A N 1
ATOM 775 C CA . GLU A 1 96 ? 8.101 -2.305 -14.639 1.00 91.88 96 GLU A CA 1
ATOM 776 C C . GLU A 1 96 ? 9.184 -3.319 -14.258 1.00 91.88 96 GLU A C 1
ATOM 778 O O . GLU A 1 96 ? 9.441 -4.238 -15.032 1.00 91.88 96 GLU A O 1
ATOM 783 N N . ILE A 1 97 ? 9.682 -3.255 -13.017 1.00 91.94 97 ILE A N 1
ATOM 784 C CA . ILE A 1 97 ? 10.657 -4.222 -12.488 1.00 91.94 97 ILE A CA 1
ATOM 785 C C . ILE A 1 97 ? 10.120 -5.656 -12.579 1.00 91.94 97 ILE A C 1
ATOM 787 O O . ILE A 1 97 ? 10.851 -6.560 -12.974 1.00 91.94 97 ILE A O 1
ATOM 791 N N . GLN A 1 98 ? 8.838 -5.879 -12.261 1.00 87.19 98 GLN A N 1
ATOM 792 C CA . GLN A 1 98 ? 8.222 -7.203 -12.415 1.00 87.19 98 GLN A CA 1
ATOM 793 C C . GLN A 1 98 ? 8.219 -7.676 -13.859 1.00 87.19 98 GLN A C 1
ATOM 795 O O . GLN A 1 98 ? 8.562 -8.824 -14.119 1.00 87.19 98 GLN A O 1
ATOM 800 N N . ARG A 1 99 ? 7.830 -6.807 -14.796 1.00 88.94 99 ARG A N 1
ATOM 801 C CA . ARG A 1 99 ? 7.819 -7.146 -16.219 1.00 88.94 99 ARG A CA 1
ATOM 802 C C . ARG A 1 99 ? 9.222 -7.517 -16.694 1.00 88.94 99 ARG A C 1
ATOM 804 O O . ARG A 1 99 ? 9.362 -8.498 -17.414 1.00 88.94 99 ARG A O 1
ATOM 811 N N . GLU A 1 100 ? 10.239 -6.767 -16.278 1.00 90.50 100 GLU A N 1
ATOM 812 C CA . GLU A 1 100 ? 11.638 -7.052 -16.609 1.00 90.50 100 GLU A CA 1
ATOM 813 C C . GLU A 1 100 ? 12.116 -8.377 -16.001 1.00 90.50 100 GLU A C 1
ATOM 815 O O . GLU A 1 100 ? 12.734 -9.182 -16.696 1.00 90.50 100 GLU A O 1
ATOM 820 N N . GLU A 1 101 ? 11.814 -8.645 -14.726 1.00 88.62 101 GLU A N 1
ATOM 821 C CA . GLU A 1 101 ? 12.151 -9.920 -14.083 1.00 88.62 101 GLU A CA 1
ATOM 822 C C . GLU A 1 101 ? 11.439 -11.102 -14.738 1.00 88.62 101 GLU A C 1
ATOM 824 O O . GLU A 1 101 ? 12.041 -12.158 -14.929 1.00 88.62 101 GLU A O 1
ATOM 829 N N . GLU A 1 102 ? 10.161 -10.947 -15.070 1.00 87.56 102 GLU A N 1
ATOM 830 C CA . GLU A 1 102 ? 9.372 -11.991 -15.705 1.00 87.56 102 GLU A CA 1
ATOM 831 C C . GLU A 1 102 ? 9.884 -12.274 -17.124 1.00 87.56 102 GLU A C 1
ATOM 833 O O . GLU A 1 102 ? 10.075 -13.435 -17.486 1.00 87.56 102 GLU A O 1
ATOM 838 N N . GLU A 1 103 ? 10.203 -11.232 -17.894 1.00 89.12 103 GLU A N 1
ATOM 839 C CA . GLU A 1 103 ? 10.830 -11.353 -19.212 1.00 89.12 103 GLU A CA 1
ATOM 840 C C . GLU A 1 103 ? 12.214 -12.013 -19.116 1.00 89.12 103 GLU A C 1
ATOM 842 O O . GLU A 1 103 ? 12.515 -12.929 -19.881 1.00 89.12 103 GLU A O 1
ATOM 847 N N . ALA A 1 104 ? 13.031 -11.636 -18.127 1.00 88.31 104 ALA A N 1
ATOM 848 C CA . ALA A 1 104 ? 14.334 -12.251 -17.883 1.00 88.31 104 ALA A CA 1
ATOM 849 C C . ALA A 1 104 ? 14.222 -13.726 -17.466 1.00 88.31 104 ALA A C 1
ATOM 851 O O . ALA A 1 104 ? 15.057 -14.541 -17.858 1.00 88.31 104 ALA A O 1
ATOM 852 N N . ARG A 1 105 ? 13.190 -14.092 -16.694 1.00 87.44 105 ARG A N 1
ATOM 853 C CA . ARG A 1 105 ? 12.895 -15.490 -16.333 1.00 87.44 105 ARG A CA 1
ATOM 854 C C . ARG A 1 105 ? 12.364 -16.302 -17.516 1.00 87.44 105 ARG A C 1
ATOM 856 O O . ARG A 1 105 ? 12.563 -17.514 -17.534 1.00 87.44 105 ARG A O 1
ATOM 863 N N . GLN A 1 106 ? 11.678 -15.664 -18.464 1.00 78.06 106 GLN A N 1
ATOM 864 C CA . GLN A 1 106 ? 11.131 -16.297 -19.670 1.00 78.06 106 GLN A CA 1
ATOM 865 C C . GLN A 1 106 ? 12.100 -16.295 -20.863 1.00 78.06 106 GLN A C 1
ATOM 867 O O . GLN A 1 106 ? 11.819 -16.949 -21.871 1.00 78.06 106 GLN A O 1
ATOM 872 N N . ALA A 1 107 ? 13.226 -15.583 -20.770 1.00 78.38 107 ALA A N 1
ATOM 873 C CA . ALA A 1 107 ? 14.249 -15.569 -21.805 1.00 78.38 107 ALA A CA 1
ATOM 874 C C . ALA A 1 107 ? 14.794 -16.998 -22.058 1.00 78.38 107 ALA A C 1
ATOM 876 O O . ALA A 1 107 ? 15.085 -17.713 -21.095 1.00 78.38 107 ALA A O 1
ATOM 877 N N . PRO A 1 108 ? 14.898 -17.433 -23.330 1.00 71.69 108 PRO A N 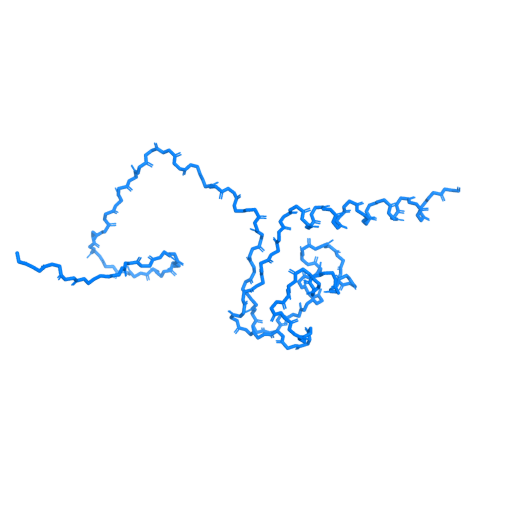1
ATOM 878 C CA . PRO A 1 108 ? 15.284 -18.798 -23.699 1.00 71.69 108 PRO A CA 1
ATOM 879 C C . PRO A 1 108 ? 16.767 -19.121 -23.472 1.00 71.69 108 PRO A C 1
ATOM 881 O O . PRO A 1 108 ? 17.614 -18.202 -23.566 1.00 71.69 108 PRO A O 1
#

Radius of gyration: 20.39 Å; chains: 1; bounding box: 50×63×39 Å